Protein AF-A0A1F3KP51-F1 (afdb_monomer_lite)

Structure (mmCIF, N/CA/C/O backbone):
data_AF-A0A1F3KP51-F1
#
_entry.id   AF-A0A1F3KP51-F1
#
loop_
_atom_site.group_PDB
_atom_site.id
_atom_site.type_symbol
_atom_site.label_atom_id
_atom_site.label_alt_id
_atom_site.label_comp_id
_atom_site.label_asym_id
_atom_site.label_entity_id
_atom_site.label_seq_id
_atom_site.pdbx_PDB_ins_code
_atom_site.Cartn_x
_atom_site.Cartn_y
_atom_site.Cartn_z
_atom_site.occupancy
_atom_site.B_iso_or_equiv
_atom_site.auth_seq_id
_atom_site.auth_comp_id
_atom_site.auth_asym_id
_atom_site.auth_atom_id
_atom_site.pdbx_PDB_model_num
ATOM 1 N N . MET A 1 1 ? -14.734 -2.113 28.338 1.00 55.22 1 MET A N 1
ATOM 2 C CA . MET A 1 1 ? -14.727 -2.855 27.058 1.00 55.22 1 MET A CA 1
ATOM 3 C C . MET A 1 1 ? -13.347 -3.449 26.864 1.00 55.22 1 MET A C 1
ATOM 5 O O . MET A 1 1 ? -12.369 -2.735 27.048 1.00 55.22 1 MET A O 1
ATOM 9 N N . THR A 1 2 ? -13.255 -4.741 26.568 1.00 74.38 2 THR A N 1
ATOM 10 C CA . THR A 1 2 ? -11.985 -5.383 26.220 1.00 74.38 2 THR A CA 1
ATOM 11 C C . THR A 1 2 ? -11.677 -5.110 24.747 1.00 74.38 2 THR A C 1
ATOM 13 O O . THR A 1 2 ? -12.528 -5.291 23.878 1.00 74.38 2 THR A O 1
ATOM 16 N N . ASN A 1 3 ? -10.462 -4.638 24.467 1.00 80.75 3 ASN A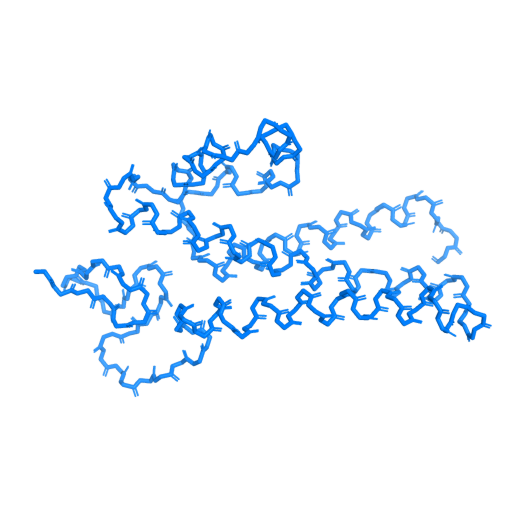 N 1
ATOM 17 C CA . ASN A 1 3 ? -9.984 -4.373 23.110 1.00 80.75 3 ASN A CA 1
ATOM 18 C C . ASN A 1 3 ? -9.041 -5.492 22.663 1.00 80.75 3 ASN A C 1
ATOM 20 O O . ASN A 1 3 ? -8.336 -6.100 23.468 1.00 80.75 3 ASN A O 1
ATOM 24 N N . CYS A 1 4 ? -9.007 -5.766 21.363 1.00 78.75 4 CYS A N 1
ATOM 25 C CA . CYS A 1 4 ? -8.119 -6.756 20.779 1.00 78.75 4 CYS A CA 1
ATOM 26 C C . CYS A 1 4 ? -6.658 -6.330 20.963 1.00 78.75 4 CYS A C 1
ATOM 28 O O . CYS A 1 4 ? -6.247 -5.290 20.453 1.00 78.75 4 CYS A O 1
ATOM 30 N N . VAL A 1 5 ? -5.853 -7.177 21.605 1.00 75.44 5 VAL A N 1
ATOM 31 C CA . VAL A 1 5 ? -4.436 -6.900 21.911 1.00 75.44 5 VAL A CA 1
ATOM 32 C C . VAL A 1 5 ? -3.603 -6.614 20.651 1.00 75.44 5 VAL A C 1
ATOM 34 O O . VAL A 1 5 ? -2.664 -5.826 20.689 1.00 75.44 5 VAL A O 1
ATOM 37 N N . ASN A 1 6 ? -3.976 -7.200 19.507 1.00 77.69 6 ASN A N 1
ATOM 38 C CA . ASN A 1 6 ? -3.219 -7.073 18.259 1.00 77.69 6 ASN A CA 1
ATOM 39 C C . ASN A 1 6 ? -3.591 -5.859 17.396 1.00 77.69 6 ASN A C 1
ATOM 41 O O . ASN A 1 6 ? -2.754 -5.398 16.622 1.00 77.69 6 ASN A O 1
ATOM 45 N N . CYS A 1 7 ? -4.827 -5.359 17.467 1.00 75.31 7 CYS A N 1
ATOM 46 C CA . CYS A 1 7 ? -5.289 -4.282 16.575 1.00 75.31 7 CYS A CA 1
ATOM 47 C C . CYS A 1 7 ? -6.079 -3.163 17.258 1.00 75.31 7 CYS A C 1
ATOM 49 O O . CYS A 1 7 ? -6.523 -2.247 16.578 1.00 75.31 7 CYS A O 1
ATOM 51 N N . GLY A 1 8 ? -6.294 -3.242 18.572 1.00 75.25 8 GLY A N 1
ATOM 52 C CA . GLY A 1 8 ? -7.021 -2.237 19.347 1.00 75.25 8 GLY A CA 1
ATOM 53 C C . GLY A 1 8 ? -8.536 -2.208 19.127 1.00 75.25 8 GLY A C 1
ATOM 54 O O . GLY A 1 8 ? -9.215 -1.451 19.809 1.00 75.25 8 GLY A O 1
ATOM 55 N N . ALA A 1 9 ? -9.082 -3.028 18.222 1.00 79.19 9 ALA A N 1
ATOM 56 C CA . ALA A 1 9 ? -10.514 -3.053 17.937 1.00 79.19 9 ALA A CA 1
ATOM 57 C C . ALA A 1 9 ? -11.346 -3.555 19.133 1.00 79.19 9 ALA A C 1
ATOM 59 O O . ALA A 1 9 ? -10.897 -4.488 19.808 1.00 79.19 9 ALA A O 1
ATOM 60 N N . PRO A 1 10 ? -12.560 -3.021 19.362 1.00 78.38 10 PRO A N 1
ATOM 61 C CA . PRO A 1 10 ? -13.453 -3.533 20.399 1.00 78.38 10 PRO A CA 1
ATOM 62 C C . PRO A 1 10 ? -13.784 -5.011 20.145 1.00 78.38 10 PRO A C 1
ATOM 64 O O . PRO A 1 10 ? -13.994 -5.425 19.001 1.00 78.38 10 PRO A O 1
ATOM 67 N N . ILE A 1 11 ? -13.771 -5.818 21.208 1.00 78.62 11 ILE A N 1
ATOM 68 C CA . ILE A 1 11 ? -14.077 -7.250 21.140 1.00 78.62 11 ILE A CA 1
ATOM 69 C C . ILE A 1 11 ? -15.586 -7.449 21.238 1.00 78.62 11 ILE A C 1
ATOM 71 O O . ILE A 1 11 ? -16.218 -6.991 22.187 1.00 78.62 11 ILE A O 1
ATOM 75 N N . ASP A 1 12 ? -16.136 -8.183 20.275 1.00 79.31 12 ASP A N 1
ATOM 76 C CA . ASP A 1 12 ? -17.460 -8.778 20.398 1.00 79.31 12 ASP A CA 1
ATOM 77 C C . ASP A 1 12 ? -17.302 -10.151 21.088 1.00 79.31 12 ASP A C 1
ATOM 79 O O . ASP A 1 12 ? -16.594 -11.016 20.560 1.00 79.31 12 ASP A O 1
ATOM 83 N N . PRO A 1 13 ? -17.896 -10.359 22.279 1.00 72.06 13 PRO A N 1
ATOM 84 C CA . PRO A 1 13 ? -17.737 -11.593 23.046 1.00 72.06 13 PRO A CA 1
ATOM 85 C C . PRO A 1 13 ? -18.386 -12.813 22.374 1.00 72.06 13 PRO A C 1
ATOM 87 O O . PRO A 1 13 ? -18.103 -13.942 22.767 1.00 72.06 13 PRO A O 1
ATOM 90 N N . THR A 1 14 ? -19.240 -12.614 21.366 1.00 80.56 14 THR A N 1
ATOM 91 C CA . THR A 1 14 ? -19.936 -13.701 20.661 1.00 80.56 14 THR A CA 1
ATOM 92 C C . THR A 1 14 ? -19.079 -14.372 19.585 1.00 80.56 14 THR A C 1
ATOM 94 O O . THR A 1 14 ? -19.377 -15.488 19.155 1.00 80.56 14 THR A O 1
ATOM 97 N N . VAL A 1 15 ? -17.986 -13.730 19.154 1.00 80.38 15 VAL A N 1
ATOM 98 C CA . VAL A 1 15 ? -17.118 -14.229 18.080 1.00 80.38 15 VAL A CA 1
ATOM 99 C C . VAL A 1 15 ? -15.803 -14.784 18.626 1.00 80.38 15 VAL A C 1
ATOM 101 O O . VAL A 1 15 ? -15.150 -14.193 19.476 1.00 80.38 15 VAL A O 1
ATOM 104 N N . LYS A 1 16 ? -15.351 -15.922 18.082 1.00 82.50 16 LYS A N 1
ATOM 105 C CA . LYS A 1 16 ? -14.105 -16.601 18.506 1.00 82.50 16 LYS A CA 1
ATOM 106 C C . LYS A 1 16 ? -12.817 -15.900 18.040 1.00 82.50 16 LYS A C 1
ATOM 108 O O . LYS A 1 16 ? -11.715 -16.273 18.453 1.00 82.50 16 LYS A O 1
ATOM 113 N N . SER A 1 17 ? -12.930 -14.907 17.159 1.00 81.62 17 SER A N 1
ATOM 114 C CA . SER A 1 17 ? -11.797 -14.175 16.589 1.00 81.62 17 SER A CA 1
ATOM 115 C C . SER A 1 17 ? -12.150 -12.734 16.251 1.00 81.62 17 SER A C 1
ATOM 117 O O . SER A 1 17 ? -13.270 -12.447 15.832 1.00 81.62 17 SER A O 1
ATOM 119 N N . CYS A 1 18 ? -11.161 -11.846 16.329 1.00 80.00 18 CYS A N 1
ATOM 120 C CA . CYS A 1 18 ? -11.317 -10.446 15.969 1.00 80.00 18 CYS A CA 1
ATOM 121 C C . CYS A 1 18 ? -11.667 -10.283 14.487 1.00 80.00 18 CYS A C 1
ATOM 123 O O . CYS A 1 18 ? -10.907 -10.680 13.606 1.00 80.00 18 CYS A O 1
ATOM 125 N N . THR A 1 19 ? -12.775 -9.602 14.213 1.00 78.00 19 THR A N 1
ATOM 126 C CA . THR A 1 19 ? -13.291 -9.350 12.860 1.00 78.00 19 THR A CA 1
ATOM 127 C C . THR A 1 19 ? -12.397 -8.460 11.997 1.00 78.00 19 THR A C 1
ATOM 129 O O . THR A 1 19 ? -12.581 -8.414 10.784 1.00 78.00 19 THR A O 1
ATOM 132 N N . TRP A 1 20 ? -11.453 -7.739 12.611 1.00 76.44 20 TRP A N 1
ATOM 133 C CA . TRP A 1 20 ? -10.599 -6.750 11.945 1.00 76.44 20 TRP A CA 1
ATOM 134 C C . TRP A 1 20 ? -9.184 -7.253 11.671 1.00 76.44 20 TRP A C 1
ATOM 136 O O . TRP A 1 20 ? -8.616 -6.933 10.632 1.00 76.44 20 TRP A O 1
ATOM 146 N N . CYS A 1 21 ? -8.609 -8.055 12.572 1.00 76.38 21 CYS A N 1
ATOM 147 C CA . CYS A 1 21 ? -7.258 -8.609 12.401 1.00 76.38 21 CYS A CA 1
ATOM 148 C C . CYS A 1 21 ? -7.206 -10.141 12.311 1.00 76.38 21 CYS A C 1
ATOM 150 O O . CYS A 1 21 ? -6.130 -10.698 12.108 1.00 76.38 21 CYS A O 1
ATOM 152 N N . GLY A 1 22 ? -8.332 -10.837 12.496 1.00 77.31 22 GLY A N 1
ATOM 153 C CA . GLY A 1 22 ? -8.404 -12.301 12.455 1.00 77.31 22 GLY A CA 1
ATOM 154 C C . GLY A 1 22 ? -7.651 -13.001 13.591 1.00 77.31 22 GLY A C 1
ATOM 155 O O . GLY A 1 22 ? -7.326 -14.183 13.479 1.00 77.31 22 GLY A O 1
ATOM 156 N N . THR A 1 23 ? -7.288 -12.288 14.662 1.00 79.25 23 THR A N 1
ATOM 157 C CA . THR A 1 23 ? -6.654 -12.899 15.841 1.00 79.25 23 THR A CA 1
ATOM 158 C C . THR A 1 23 ? -7.708 -13.682 16.614 1.00 79.25 23 THR A C 1
ATOM 160 O O . THR A 1 23 ? -8.734 -13.111 16.976 1.00 79.25 23 THR A O 1
ATOM 163 N N . SER A 1 24 ? -7.470 -14.974 16.845 1.00 77.88 24 SER A N 1
ATOM 164 C CA . SER A 1 24 ? -8.329 -15.798 17.700 1.00 77.88 24 SER A CA 1
ATOM 165 C C . SER A 1 24 ? -8.133 -15.411 19.165 1.00 77.88 24 SER A C 1
ATOM 167 O O . SER A 1 24 ? -7.006 -15.156 19.581 1.00 77.88 24 SER A O 1
ATOM 169 N N . TYR A 1 25 ? -9.217 -15.369 19.940 1.00 71.81 25 TYR A N 1
ATOM 170 C CA . TYR A 1 25 ? -9.154 -15.049 21.370 1.00 71.81 25 TYR A CA 1
ATOM 171 C C . TYR A 1 25 ? -8.697 -16.233 22.234 1.00 71.81 25 TYR A C 1
ATOM 173 O O . TYR A 1 25 ? -8.331 -16.035 23.386 1.00 71.81 25 TYR A O 1
ATOM 181 N N . THR A 1 26 ? -8.694 -17.452 21.683 1.00 66.69 26 THR A N 1
ATOM 182 C CA . THR A 1 26 ? -8.360 -18.691 22.404 1.00 66.69 26 THR A CA 1
ATOM 183 C C . THR A 1 26 ? -6.931 -19.176 22.159 1.00 66.69 26 THR A C 1
ATOM 185 O O . THR A 1 26 ? -6.445 -20.023 22.898 1.00 66.69 26 THR A O 1
ATOM 188 N N . ALA A 1 27 ? -6.239 -18.653 21.142 1.00 58.28 27 ALA A N 1
ATOM 189 C CA . ALA A 1 27 ? -4.854 -19.006 20.844 1.00 58.28 27 ALA A CA 1
ATOM 190 C C . ALA A 1 27 ? -3.929 -17.825 21.164 1.00 58.28 27 ALA A C 1
ATOM 192 O O . ALA A 1 27 ? -3.969 -16.800 20.479 1.00 58.28 27 ALA A O 1
ATOM 193 N N . SER A 1 28 ? -3.056 -17.994 22.164 1.00 53.53 28 SER A N 1
ATOM 194 C CA . SER A 1 28 ? -1.915 -17.104 22.430 1.00 53.53 28 SER A CA 1
ATOM 195 C C . SER A 1 28 ? -0.858 -17.282 21.335 1.00 53.53 28 SER A C 1
ATOM 197 O O . SER A 1 28 ? 0.216 -17.838 21.528 1.00 53.53 28 SER A O 1
ATOM 199 N N . SER A 1 29 ? -1.210 -16.890 20.117 1.00 54.38 29 SER A N 1
ATOM 200 C CA . SER A 1 29 ? -0.315 -16.880 18.973 1.00 54.38 29 SER A CA 1
ATOM 201 C C . SER A 1 29 ? -0.054 -15.421 18.635 1.00 54.38 29 SER A C 1
ATOM 203 O O . SER A 1 29 ? -0.890 -14.742 18.025 1.00 54.38 29 SER A O 1
ATOM 205 N N . MET A 1 30 ? 1.114 -14.926 19.056 1.00 54.41 30 MET A N 1
ATOM 206 C CA . MET A 1 30 ? 1.678 -13.673 18.557 1.00 54.41 30 MET A CA 1
ATOM 207 C C . MET A 1 30 ? 1.996 -13.840 17.069 1.00 54.41 30 MET A C 1
ATOM 209 O O . MET A 1 30 ? 3.123 -14.096 16.664 1.00 54.41 30 MET A O 1
ATOM 213 N N . ASN A 1 31 ? 0.975 -13.713 16.228 1.00 69.19 31 ASN A N 1
ATOM 214 C CA . ASN A 1 31 ? 1.166 -13.642 14.792 1.00 69.19 31 ASN A CA 1
ATOM 215 C C . ASN A 1 31 ? 1.762 -12.275 14.461 1.00 69.19 31 ASN A C 1
ATOM 217 O O . ASN A 1 31 ? 1.060 -11.262 14.506 1.00 69.19 31 ASN A O 1
ATOM 221 N N . PHE A 1 32 ? 3.042 -12.266 14.097 1.00 68.25 32 PHE A N 1
ATOM 222 C CA . PHE A 1 32 ? 3.799 -11.079 13.690 1.00 68.25 32 PHE A CA 1
ATOM 223 C C . PHE A 1 32 ? 3.031 -10.220 12.666 1.00 68.25 32 PHE A C 1
ATOM 225 O O . PHE A 1 32 ? 2.891 -9.011 12.832 1.00 68.25 32 PHE A O 1
ATOM 232 N N . PHE A 1 33 ? 2.404 -10.864 11.676 1.00 73.38 33 PHE A N 1
ATOM 233 C CA . PHE A 1 33 ? 1.580 -10.213 10.650 1.00 73.38 33 PHE A CA 1
ATOM 234 C C . PHE A 1 33 ? 0.236 -9.663 11.161 1.00 73.38 33 PHE A C 1
ATOM 236 O O . PHE A 1 33 ? -0.355 -8.776 10.545 1.00 73.38 33 PHE A O 1
ATOM 243 N N . LYS A 1 34 ? -0.288 -10.158 12.289 1.00 75.69 34 LYS A N 1
ATOM 244 C CA . LYS A 1 34 ? -1.573 -9.703 12.852 1.00 75.69 34 LYS A CA 1
ATOM 245 C C . LYS A 1 34 ? -1.420 -8.521 13.810 1.00 75.69 34 LYS A C 1
ATOM 247 O O . LYS A 1 34 ? -2.410 -7.819 14.028 1.00 75.69 34 LYS A O 1
ATOM 252 N N . ASN A 1 35 ? -0.214 -8.248 14.305 1.00 82.06 35 ASN A N 1
ATOM 253 C CA . ASN A 1 35 ? 0.068 -7.108 15.173 1.00 82.06 35 ASN A CA 1
ATOM 254 C C . ASN A 1 35 ? 0.147 -5.796 14.371 1.00 82.06 35 ASN A C 1
ATOM 256 O O . ASN A 1 35 ? 0.987 -5.630 13.487 1.00 82.06 35 ASN A O 1
ATOM 260 N N . GLN A 1 36 ? -0.719 -4.839 14.702 1.00 84.75 36 GLN A N 1
ATOM 261 C CA . GLN A 1 36 ? -0.772 -3.526 14.063 1.00 84.75 36 GLN A CA 1
ATOM 262 C C . GLN A 1 36 ? 0.533 -2.733 14.210 1.00 84.75 36 GLN A C 1
ATOM 264 O O . GLN A 1 36 ? 0.964 -2.094 13.247 1.00 84.75 36 GLN A O 1
ATOM 269 N N . LYS A 1 37 ? 1.170 -2.756 15.391 1.00 86.31 37 LYS A N 1
ATOM 270 C CA . LYS A 1 37 ? 2.431 -2.031 15.621 1.00 86.31 37 LYS A CA 1
ATOM 271 C C . LYS A 1 37 ? 3.518 -2.559 14.693 1.00 86.31 37 LYS A C 1
ATOM 273 O O . LYS A 1 37 ? 4.186 -1.775 14.030 1.00 86.31 37 LYS A O 1
ATOM 278 N N . THR A 1 38 ? 3.618 -3.879 14.580 1.00 86.62 38 THR A N 1
ATOM 279 C CA . THR A 1 38 ? 4.553 -4.548 13.675 1.00 86.62 38 THR A CA 1
ATOM 280 C C . THR A 1 38 ? 4.251 -4.245 12.212 1.00 86.62 38 THR A C 1
ATOM 282 O O . THR A 1 38 ? 5.160 -3.908 11.457 1.00 86.62 38 THR A O 1
ATOM 285 N N . ARG A 1 39 ? 2.978 -4.303 11.796 1.00 90.56 39 ARG A N 1
ATOM 286 C CA . ARG A 1 39 ? 2.606 -3.994 10.409 1.00 90.56 39 ARG A CA 1
ATOM 287 C C . ARG A 1 39 ? 3.016 -2.582 10.003 1.00 90.56 39 ARG A C 1
ATOM 289 O O . ARG A 1 39 ? 3.647 -2.402 8.969 1.00 90.56 39 ARG A O 1
ATOM 296 N N . LYS A 1 40 ? 2.706 -1.594 10.845 1.00 90.81 40 LYS A N 1
ATOM 297 C CA . LYS A 1 40 ? 3.011 -0.182 10.578 1.00 90.81 40 LYS A CA 1
ATOM 298 C C . LYS A 1 40 ? 4.482 0.178 10.770 1.00 90.81 40 LYS A C 1
ATOM 300 O O . LYS A 1 40 ? 4.955 1.074 10.086 1.00 90.81 40 LYS A O 1
ATOM 305 N N . GLY A 1 41 ? 5.156 -0.450 11.730 1.00 90.50 41 GLY A N 1
ATOM 306 C CA . GLY A 1 41 ? 6.529 -0.116 12.110 1.00 90.50 41 GLY A CA 1
ATOM 307 C C . GLY A 1 41 ? 7.596 -0.890 11.344 1.00 90.50 41 GLY A C 1
ATOM 308 O O . GLY A 1 41 ? 8.704 -0.391 11.208 1.00 90.50 41 GLY A O 1
ATOM 309 N N . ALA A 1 42 ? 7.271 -2.078 10.833 1.00 92.56 42 ALA A N 1
ATOM 310 C CA . ALA A 1 42 ? 8.226 -2.937 10.140 1.00 92.56 42 ALA A CA 1
ATOM 311 C C . ALA A 1 42 ? 7.725 -3.351 8.756 1.00 92.56 42 ALA A C 1
ATOM 313 O O . ALA A 1 42 ? 8.367 -3.030 7.766 1.00 92.56 42 ALA A O 1
ATOM 314 N N . ILE A 1 43 ? 6.565 -4.010 8.660 1.00 93.69 43 ILE A N 1
ATOM 315 C CA . ILE A 1 43 ? 6.154 -4.682 7.414 1.00 93.69 43 ILE A CA 1
ATOM 316 C C . ILE A 1 43 ? 5.915 -3.681 6.275 1.00 93.69 43 ILE A C 1
ATOM 318 O O . ILE A 1 43 ? 6.565 -3.771 5.240 1.00 93.69 43 ILE A O 1
ATOM 322 N N . TYR A 1 44 ? 5.006 -2.717 6.437 1.00 94.81 44 TYR A N 1
ATOM 323 C CA . TYR A 1 44 ? 4.700 -1.772 5.356 1.00 94.81 44 TYR A CA 1
ATOM 324 C C . TYR A 1 44 ? 5.884 -0.856 5.000 1.00 94.81 44 TYR A C 1
ATOM 326 O O . TYR A 1 44 ? 6.138 -0.700 3.805 1.00 94.81 44 TYR A O 1
ATOM 334 N N . PRO A 1 45 ? 6.648 -0.298 5.968 1.00 96.69 45 PRO A N 1
ATOM 335 C CA . PRO A 1 45 ? 7.893 0.405 5.661 1.00 96.69 45 PRO A CA 1
ATOM 336 C C . PRO A 1 45 ? 8.908 -0.459 4.919 1.00 96.69 45 PRO A C 1
ATOM 338 O O . PRO A 1 45 ? 9.521 0.029 3.978 1.00 96.69 45 PRO A O 1
ATOM 341 N N . PHE A 1 46 ? 9.070 -1.729 5.306 1.00 96.56 46 PHE A N 1
ATOM 342 C CA . PHE A 1 46 ? 9.995 -2.648 4.647 1.00 96.56 46 PHE A CA 1
ATOM 343 C C . PHE A 1 46 ? 9.621 -2.852 3.180 1.00 96.56 46 PHE A C 1
ATOM 345 O O . PHE A 1 46 ? 10.482 -2.710 2.324 1.00 96.56 46 PHE A O 1
ATOM 352 N N . PHE A 1 47 ? 8.349 -3.110 2.865 1.00 97.31 47 PHE A N 1
ATOM 353 C CA . PHE A 1 47 ? 7.914 -3.284 1.474 1.00 97.31 47 PHE A CA 1
ATOM 354 C C . PHE A 1 47 ? 8.049 -2.005 0.637 1.00 97.31 47 PHE A C 1
ATOM 356 O O . PHE A 1 47 ? 8.462 -2.078 -0.519 1.00 97.31 47 PHE A O 1
ATOM 363 N N . ILE A 1 48 ? 7.771 -0.831 1.217 1.00 97.38 48 ILE A N 1
ATOM 364 C CA . ILE A 1 48 ? 8.020 0.450 0.538 1.00 97.38 48 ILE A CA 1
ATOM 365 C C . ILE A 1 48 ? 9.518 0.640 0.304 1.00 97.38 48 ILE A C 1
ATOM 367 O O . ILE A 1 48 ? 9.922 0.922 -0.818 1.00 97.38 48 ILE A O 1
ATOM 371 N N . GLY A 1 49 ? 10.339 0.458 1.338 1.00 97.69 49 GLY A N 1
ATOM 372 C CA . GLY A 1 49 ? 11.788 0.612 1.258 1.00 97.69 49 GLY A CA 1
ATOM 373 C C . GLY A 1 49 ? 12.417 -0.358 0.262 1.00 97.69 49 GLY A C 1
ATOM 374 O O . GLY A 1 49 ? 13.202 0.066 -0.575 1.00 97.69 49 GLY A O 1
ATOM 375 N N . ALA A 1 50 ? 12.020 -1.630 0.294 1.00 96.88 50 ALA A N 1
ATOM 376 C CA . ALA A 1 50 ? 12.476 -2.653 -0.639 1.00 96.88 50 ALA A CA 1
ATOM 377 C C . ALA A 1 50 ? 12.048 -2.344 -2.078 1.00 96.88 50 ALA A C 1
ATOM 379 O O . ALA A 1 50 ? 12.862 -2.462 -2.987 1.00 96.88 50 ALA A O 1
ATOM 380 N N . GLY A 1 51 ? 10.804 -1.901 -2.294 1.00 97.12 51 GLY A N 1
ATOM 381 C CA . GLY A 1 51 ? 10.333 -1.504 -3.619 1.00 97.12 51 GLY A CA 1
ATOM 382 C C . GLY A 1 51 ? 11.079 -0.283 -4.160 1.00 97.12 51 GLY A C 1
ATOM 383 O O . GLY A 1 51 ? 11.576 -0.314 -5.280 1.00 97.12 51 GLY A O 1
ATOM 384 N N . VAL A 1 52 ? 11.243 0.765 -3.350 1.00 97.75 52 VAL A N 1
ATOM 385 C CA . VAL A 1 52 ? 12.015 1.960 -3.728 1.00 97.75 52 VAL A CA 1
ATOM 386 C C . VAL A 1 52 ? 13.476 1.601 -4.006 1.00 97.75 52 VAL A C 1
ATOM 388 O O . VAL A 1 52 ? 14.017 2.006 -5.031 1.00 97.75 52 VAL A O 1
ATOM 391 N N . PHE A 1 53 ? 14.103 0.802 -3.142 1.00 97.44 53 PHE A N 1
ATOM 392 C CA . PHE A 1 53 ? 15.466 0.314 -3.345 1.00 97.44 53 PHE A CA 1
ATOM 393 C C . PHE A 1 53 ? 15.593 -0.476 -4.649 1.00 97.44 53 PHE A C 1
ATOM 395 O O . PHE A 1 53 ? 16.502 -0.214 -5.428 1.00 97.44 53 PHE A O 1
ATOM 402 N N . PHE A 1 54 ? 14.670 -1.403 -4.917 1.00 95.94 54 PHE A N 1
ATOM 403 C CA . PHE 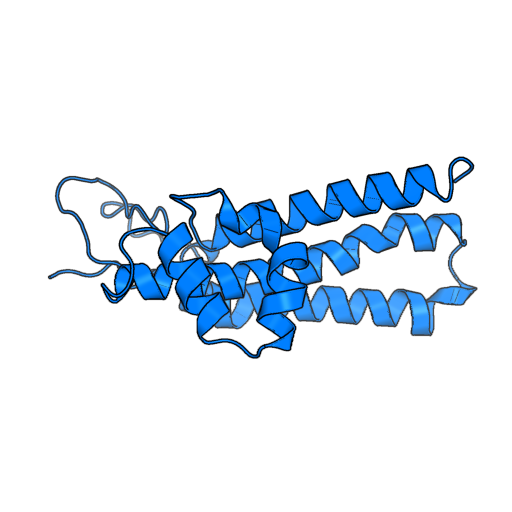A 1 54 ? 14.700 -2.220 -6.126 1.00 95.94 54 PHE A CA 1
ATOM 404 C C . PHE A 1 54 ? 14.517 -1.370 -7.390 1.00 95.94 54 PHE A C 1
ATOM 406 O O . PHE A 1 54 ? 15.246 -1.561 -8.358 1.00 95.94 54 PHE A O 1
ATOM 413 N N . MET A 1 55 ? 13.631 -0.371 -7.356 1.00 96.56 55 MET A N 1
ATOM 414 C CA . MET A 1 55 ? 13.483 0.619 -8.427 1.00 96.56 55 MET A CA 1
ATOM 415 C C . MET A 1 55 ? 14.803 1.368 -8.684 1.00 96.56 55 MET A C 1
ATOM 417 O O . MET A 1 55 ? 15.280 1.401 -9.815 1.00 96.56 55 MET A O 1
ATOM 421 N N . PHE A 1 56 ? 15.426 1.935 -7.645 1.00 96.81 56 PHE A N 1
ATOM 422 C CA . PHE A 1 56 ? 16.701 2.649 -7.789 1.00 96.81 56 PHE A CA 1
ATOM 423 C C . PHE A 1 56 ? 17.838 1.744 -8.256 1.00 96.81 56 PHE A C 1
ATOM 425 O O . PHE A 1 56 ? 18.658 2.162 -9.066 1.00 96.81 56 PHE A O 1
ATOM 432 N N . TYR A 1 57 ? 17.890 0.508 -7.769 1.00 95.75 57 TYR A N 1
ATOM 433 C CA . TYR A 1 57 ? 18.883 -0.461 -8.201 1.00 95.75 57 TYR A CA 1
ATOM 434 C C . TYR A 1 57 ? 18.743 -0.765 -9.697 1.00 95.75 57 TYR A C 1
ATOM 436 O O . TYR A 1 57 ? 19.720 -0.638 -10.432 1.00 95.75 57 TYR A O 1
ATOM 444 N N . LEU A 1 58 ? 17.530 -1.090 -10.158 1.00 94.50 58 LEU A N 1
ATOM 445 C CA . LEU A 1 58 ? 17.280 -1.435 -11.558 1.00 94.50 58 LEU A CA 1
ATOM 446 C C . LEU A 1 58 ? 17.568 -0.275 -12.512 1.00 94.50 58 LEU A C 1
ATOM 448 O O . LEU A 1 58 ? 18.289 -0.469 -13.481 1.00 94.50 58 LEU A O 1
ATOM 452 N N . TYR A 1 59 ? 17.035 0.919 -12.244 1.00 93.50 59 TYR A N 1
ATOM 453 C CA . TYR A 1 59 ? 17.151 2.041 -13.184 1.00 93.50 59 TYR A CA 1
ATOM 454 C C . TYR A 1 59 ? 18.380 2.926 -12.961 1.00 93.50 59 TYR A C 1
ATOM 456 O O . TYR A 1 59 ? 18.731 3.700 -13.842 1.00 93.50 59 TYR A O 1
ATOM 464 N N . GLY A 1 60 ? 19.016 2.851 -11.791 1.00 94.88 60 GLY A N 1
ATOM 465 C CA . GLY A 1 60 ? 20.182 3.671 -11.456 1.00 94.88 60 GLY A CA 1
ATOM 466 C C . GLY A 1 60 ? 21.515 2.944 -11.602 1.00 94.88 60 GLY A C 1
ATOM 467 O O . GLY A 1 60 ? 22.498 3.569 -11.983 1.00 94.88 60 GLY A O 1
ATOM 468 N N . PHE A 1 61 ? 21.561 1.643 -11.299 1.00 93.31 61 PHE A N 1
ATOM 469 C CA . PHE A 1 61 ? 22.819 0.887 -11.256 1.00 93.31 61 PHE A CA 1
ATOM 470 C C . PHE A 1 61 ? 22.867 -0.268 -12.251 1.00 93.31 61 PHE A C 1
ATOM 472 O O . PHE A 1 61 ? 23.913 -0.521 -12.837 1.00 93.31 61 PHE A O 1
ATOM 479 N N . ALA A 1 62 ? 21.755 -0.976 -12.439 1.00 92.50 62 ALA A N 1
ATOM 480 C CA . ALA A 1 62 ? 21.709 -2.179 -13.262 1.00 92.50 62 ALA A CA 1
ATOM 481 C C . ALA A 1 62 ? 21.087 -1.951 -14.650 1.00 92.50 62 ALA A C 1
ATOM 483 O O . ALA A 1 62 ? 20.881 -2.919 -15.378 1.00 92.50 62 ALA A O 1
ATOM 484 N N . PHE A 1 63 ? 20.803 -0.699 -15.023 1.00 92.19 63 PHE A N 1
ATOM 485 C CA . PHE A 1 63 ? 20.094 -0.360 -16.260 1.00 92.19 63 PHE A CA 1
ATOM 486 C C . PHE A 1 63 ? 20.809 -0.921 -17.496 1.00 92.19 63 PHE A C 1
ATOM 488 O O . PHE A 1 63 ? 20.198 -1.643 -18.273 1.00 92.19 63 PHE A O 1
ATOM 495 N N . ASP A 1 64 ? 22.123 -0.709 -17.597 1.00 93.50 64 ASP A N 1
ATOM 496 C CA . ASP A 1 64 ? 22.934 -1.209 -18.718 1.00 93.50 64 ASP A CA 1
ATOM 497 C C . ASP A 1 64 ? 23.221 -2.719 -18.643 1.00 93.50 64 ASP A C 1
ATOM 499 O O . ASP A 1 64 ? 23.697 -3.323 -19.601 1.00 93.50 64 ASP A O 1
ATOM 503 N N . SER A 1 65 ? 22.970 -3.345 -17.488 1.00 93.56 65 SER A N 1
ATOM 504 C CA . SER A 1 65 ? 23.213 -4.780 -17.273 1.00 93.56 65 SER A CA 1
ATOM 505 C C . SER A 1 65 ? 22.032 -5.652 -17.696 1.00 93.56 65 SER A C 1
ATOM 507 O O . SER A 1 65 ? 22.194 -6.859 -17.877 1.00 93.56 65 SER A O 1
ATOM 509 N N . PHE A 1 66 ? 20.841 -5.066 -17.818 1.00 92.12 66 PHE A N 1
ATOM 510 C CA . PHE A 1 66 ? 19.609 -5.778 -18.126 1.00 92.12 66 PHE A CA 1
ATOM 511 C C . PHE A 1 66 ? 19.093 -5.412 -19.516 1.00 92.12 66 PHE A C 1
ATOM 513 O O . PHE A 1 66 ? 19.186 -4.271 -19.953 1.00 92.12 66 PHE A O 1
ATOM 520 N N . SER A 1 67 ? 18.496 -6.385 -20.209 1.00 92.19 67 SER A N 1
ATOM 521 C CA . SER A 1 67 ? 17.761 -6.084 -21.438 1.00 92.19 67 SER A CA 1
ATOM 522 C C . SER A 1 67 ? 16.502 -5.271 -21.128 1.00 92.19 67 SER A C 1
ATOM 524 O O . SER A 1 67 ? 15.923 -5.387 -20.043 1.00 92.19 67 SER A O 1
ATOM 526 N N . GLU A 1 68 ? 16.030 -4.498 -22.106 1.00 89.19 68 GLU A N 1
ATOM 527 C CA . GLU A 1 68 ? 14.788 -3.722 -21.994 1.00 89.19 68 GLU A CA 1
ATOM 528 C C . GLU A 1 68 ? 13.604 -4.606 -21.574 1.00 89.19 68 GLU A C 1
ATOM 530 O O . GLU A 1 68 ? 12.876 -4.280 -20.637 1.00 89.19 68 GLU A O 1
ATOM 535 N N . THR A 1 69 ? 13.475 -5.786 -22.189 1.00 90.25 69 THR A N 1
ATOM 536 C CA . THR A 1 69 ? 12.471 -6.799 -21.834 1.00 90.25 69 THR A CA 1
ATOM 537 C C . THR A 1 69 ? 12.548 -7.194 -20.365 1.00 90.25 69 THR A C 1
ATOM 539 O O . THR A 1 69 ? 11.527 -7.303 -19.686 1.00 90.25 69 THR A O 1
ATOM 542 N N . MET A 1 70 ? 13.759 -7.402 -19.845 1.00 91.00 70 MET A N 1
ATOM 543 C CA . MET A 1 70 ? 13.951 -7.819 -18.461 1.00 91.00 70 MET A CA 1
ATOM 544 C C . MET A 1 70 ? 13.626 -6.687 -17.482 1.00 91.00 70 MET A C 1
ATOM 546 O O . MET A 1 70 ? 12.945 -6.931 -16.487 1.00 91.00 70 MET A O 1
ATOM 550 N N . LEU A 1 71 ? 14.028 -5.449 -17.783 1.00 91.75 71 LEU A N 1
ATOM 551 C CA . LEU A 1 71 ? 13.675 -4.268 -16.986 1.00 91.75 71 LEU A CA 1
ATOM 552 C C . LEU A 1 71 ? 12.155 -4.085 -16.901 1.00 91.75 71 LEU A C 1
ATOM 554 O O . LEU A 1 71 ? 11.605 -3.892 -15.813 1.00 91.75 71 LEU A O 1
ATOM 558 N N . VAL A 1 72 ? 11.461 -4.201 -18.034 1.00 90.75 72 VAL A N 1
ATOM 559 C CA . VAL A 1 72 ? 10.000 -4.090 -18.098 1.00 90.75 72 VAL A CA 1
ATOM 560 C C . VAL A 1 72 ? 9.329 -5.209 -17.292 1.00 90.75 72 VAL A C 1
ATOM 562 O O . VAL A 1 72 ? 8.486 -4.923 -16.443 1.00 90.75 72 VAL A O 1
ATOM 565 N N . ASN A 1 73 ? 9.761 -6.462 -17.447 1.00 90.25 73 ASN A N 1
ATOM 566 C CA . ASN A 1 73 ? 9.185 -7.604 -16.725 1.00 90.25 73 ASN A CA 1
ATOM 567 C C . ASN A 1 73 ? 9.468 -7.596 -15.213 1.00 90.25 73 ASN A C 1
ATOM 569 O O . ASN A 1 73 ? 8.688 -8.148 -14.436 1.00 90.25 73 ASN A O 1
ATOM 573 N N . LEU A 1 74 ? 10.548 -6.946 -14.768 1.00 92.38 74 LEU A N 1
ATOM 574 C CA . LEU A 1 74 ? 10.850 -6.749 -13.345 1.00 92.38 74 LEU A CA 1
ATOM 575 C C . LEU A 1 74 ? 10.125 -5.540 -12.738 1.00 92.38 74 LEU A C 1
ATOM 577 O O . LEU A 1 74 ? 10.022 -5.436 -11.511 1.00 92.38 74 LEU A O 1
ATOM 581 N N . SER A 1 75 ? 9.583 -4.649 -13.571 1.00 92.12 75 SER A N 1
ATOM 582 C CA . SER A 1 75 ? 8.920 -3.422 -13.122 1.00 92.12 75 SER A CA 1
ATOM 583 C C . SER A 1 75 ? 7.734 -3.659 -12.173 1.00 92.12 75 SER A C 1
ATOM 585 O O . SER A 1 75 ? 7.617 -2.957 -11.162 1.00 92.12 75 SER A O 1
ATOM 587 N N . PRO A 1 76 ? 6.878 -4.679 -12.397 1.00 93.69 76 PRO A N 1
ATOM 588 C CA . PRO A 1 76 ? 5.811 -5.002 -11.462 1.00 93.69 76 PRO A CA 1
ATOM 589 C C . PRO A 1 76 ? 6.295 -5.318 -10.049 1.00 93.69 76 PRO A C 1
ATOM 591 O O . PRO A 1 76 ? 5.578 -5.020 -9.097 1.00 93.69 76 PRO A O 1
ATOM 594 N N . LEU A 1 77 ? 7.497 -5.870 -9.870 1.00 92.94 77 LEU A N 1
ATOM 595 C CA . LEU A 1 77 ? 7.957 -6.308 -8.554 1.00 92.94 77 LEU A CA 1
ATOM 596 C C . LEU A 1 77 ? 8.193 -5.131 -7.596 1.00 92.94 77 LEU A C 1
ATOM 598 O O . LEU A 1 77 ? 7.682 -5.142 -6.469 1.00 92.94 77 LEU A O 1
ATOM 602 N N . TRP A 1 78 ? 8.922 -4.095 -8.033 1.00 95.50 78 TRP A N 1
ATOM 603 C CA . TRP A 1 78 ? 9.118 -2.903 -7.199 1.00 95.50 78 TRP A CA 1
ATOM 604 C C . TRP A 1 78 ? 7.803 -2.148 -7.012 1.00 95.50 78 TRP A C 1
ATOM 606 O O . TRP A 1 78 ? 7.475 -1.749 -5.892 1.00 95.50 78 TRP A O 1
ATOM 616 N N . PHE A 1 79 ? 7.017 -2.004 -8.082 1.00 94.62 79 PHE A N 1
ATOM 617 C CA . PHE A 1 79 ? 5.778 -1.238 -8.051 1.00 94.62 79 PHE A CA 1
ATOM 618 C C . PHE A 1 79 ? 4.749 -1.852 -7.096 1.00 94.62 79 PHE A C 1
ATOM 620 O O . PHE A 1 79 ? 4.180 -1.157 -6.251 1.00 94.62 79 PHE A O 1
ATOM 627 N N . CYS A 1 80 ? 4.565 -3.173 -7.151 1.00 94.94 80 CYS A N 1
ATOM 628 C CA . CYS A 1 80 ? 3.638 -3.883 -6.271 1.00 94.94 80 CYS A CA 1
ATOM 629 C C . CYS A 1 80 ? 4.088 -3.857 -4.815 1.00 94.94 80 CYS A C 1
ATOM 631 O O . CYS A 1 80 ? 3.247 -3.731 -3.926 1.00 94.94 80 CYS A O 1
ATOM 633 N N . SER A 1 81 ? 5.397 -3.919 -4.560 1.00 96.25 81 SER A N 1
ATOM 634 C CA . SER A 1 81 ? 5.946 -3.803 -3.204 1.00 96.25 81 SER A CA 1
ATOM 635 C C . SER A 1 81 ? 5.617 -2.439 -2.586 1.00 96.25 81 SER A C 1
ATOM 637 O O . SER A 1 81 ? 5.125 -2.365 -1.457 1.00 96.25 81 SER A O 1
ATOM 639 N N . ILE A 1 82 ? 5.781 -1.356 -3.352 1.00 96.25 82 ILE A N 1
ATOM 640 C CA . ILE A 1 82 ? 5.400 -0.006 -2.913 1.00 96.25 82 ILE A CA 1
ATOM 641 C C . ILE A 1 82 ? 3.886 0.076 -2.678 1.00 96.25 82 ILE A C 1
ATOM 643 O O . ILE A 1 82 ? 3.451 0.511 -1.607 1.00 96.25 82 ILE A O 1
ATOM 647 N N . MET A 1 83 ? 3.075 -0.381 -3.640 1.00 95.25 83 MET A N 1
ATOM 648 C CA . MET A 1 83 ? 1.613 -0.329 -3.532 1.00 95.25 83 MET A CA 1
ATOM 649 C C . MET A 1 83 ? 1.089 -1.135 -2.345 1.00 95.25 83 MET A C 1
ATOM 651 O O . MET A 1 83 ? 0.211 -0.648 -1.633 1.00 95.25 83 MET A O 1
ATOM 655 N N . PHE A 1 8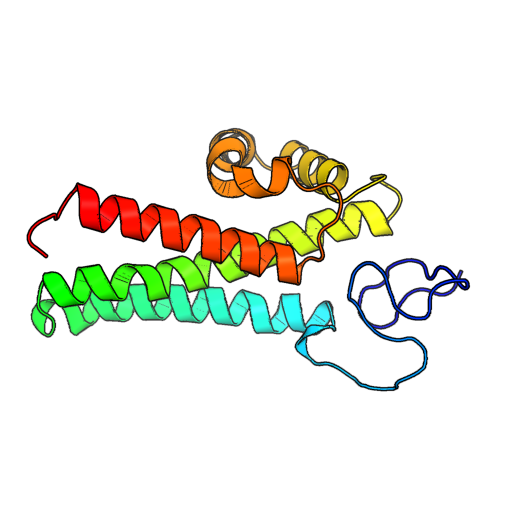4 ? 1.670 -2.304 -2.062 1.00 96.12 84 PHE A N 1
ATOM 656 C CA . PHE A 1 84 ? 1.342 -3.106 -0.885 1.00 96.12 84 PHE A CA 1
ATOM 657 C C . PHE A 1 84 ? 1.498 -2.298 0.406 1.00 96.12 84 PHE A C 1
ATOM 659 O O . PHE A 1 84 ? 0.571 -2.227 1.216 1.00 96.12 84 PHE A O 1
ATOM 666 N N . GLY A 1 85 ? 2.643 -1.639 0.601 1.00 95.75 85 GLY A N 1
ATOM 667 C CA . GLY A 1 85 ? 2.870 -0.853 1.810 1.00 95.75 85 GLY A CA 1
ATOM 668 C C . GLY A 1 85 ? 1.957 0.374 1.912 1.00 95.75 85 GLY A C 1
ATOM 669 O O . GLY A 1 85 ? 1.392 0.624 2.979 1.00 95.75 85 GLY A O 1
ATOM 670 N N . ILE A 1 86 ? 1.744 1.107 0.811 1.00 94.25 86 ILE A N 1
ATOM 671 C CA . ILE A 1 86 ? 0.857 2.285 0.789 1.00 94.25 86 ILE A CA 1
ATOM 672 C C . ILE A 1 86 ? -0.585 1.885 1.126 1.00 94.25 86 ILE A C 1
ATOM 674 O O . ILE A 1 86 ? -1.193 2.458 2.035 1.00 94.25 86 ILE A O 1
ATOM 678 N N . TYR A 1 87 ? -1.125 0.872 0.445 1.00 94.50 87 TYR A N 1
ATOM 679 C CA . TYR A 1 87 ? -2.470 0.367 0.717 1.00 94.50 87 TYR A CA 1
ATOM 680 C C . TYR A 1 87 ? -2.600 -0.189 2.136 1.00 94.50 87 TYR A C 1
ATOM 682 O O . TYR A 1 87 ? -3.631 0.012 2.779 1.00 94.50 87 TYR A O 1
ATOM 690 N N . GLY A 1 88 ? -1.552 -0.828 2.662 1.00 93.50 88 GLY A N 1
ATOM 691 C CA . GLY A 1 88 ? -1.499 -1.276 4.050 1.00 93.50 88 GLY A CA 1
ATOM 692 C C . GLY A 1 88 ? -1.637 -0.128 5.048 1.00 93.50 88 GLY A C 1
ATOM 693 O O . GLY A 1 88 ? -2.453 -0.205 5.970 1.00 93.50 88 GLY A O 1
ATOM 694 N N . PHE A 1 89 ? -0.910 0.975 4.850 1.00 93.62 89 PHE A N 1
ATOM 695 C CA . PHE A 1 89 ? -1.023 2.164 5.701 1.00 93.62 89 PHE A CA 1
ATOM 696 C C . PHE A 1 89 ? -2.407 2.808 5.654 1.00 93.62 89 PHE A C 1
ATOM 698 O O . PHE A 1 89 ? -2.938 3.212 6.693 1.00 93.62 89 PHE A O 1
ATOM 705 N N . ILE A 1 90 ? -2.992 2.900 4.463 1.00 92.44 90 ILE A N 1
ATOM 706 C CA . ILE A 1 90 ? -4.341 3.435 4.276 1.00 92.44 90 ILE A CA 1
ATOM 707 C C . ILE A 1 90 ? -5.363 2.520 4.945 1.00 92.44 90 ILE A C 1
ATOM 709 O O . ILE A 1 90 ? -6.210 2.998 5.698 1.00 92.44 90 ILE A O 1
ATOM 713 N N . GLY A 1 91 ? -5.234 1.206 4.755 1.00 91.94 91 GLY A N 1
ATOM 714 C CA . GLY A 1 91 ? -6.069 0.203 5.401 1.00 91.94 91 GLY A CA 1
ATOM 715 C C . GLY A 1 91 ? -6.027 0.307 6.924 1.00 91.94 91 GLY A C 1
ATOM 716 O O . GLY A 1 91 ? -7.069 0.252 7.568 1.00 91.94 91 GLY A O 1
ATOM 717 N N . GLU A 1 92 ? -4.852 0.539 7.516 1.00 91.88 92 GLU A N 1
ATOM 718 C CA . GLU A 1 92 ? -4.728 0.775 8.961 1.00 91.88 92 GLU A CA 1
ATOM 719 C C . GLU A 1 92 ? -5.447 2.040 9.418 1.00 91.88 92 GLU A C 1
ATOM 721 O O . GLU A 1 92 ? -6.101 2.029 10.460 1.00 91.88 92 GLU A O 1
ATOM 726 N N . LYS A 1 93 ? -5.340 3.139 8.661 1.00 91.25 93 LYS A N 1
ATOM 727 C CA . LYS A 1 93 ? -6.058 4.379 8.983 1.00 91.25 93 LYS A CA 1
ATOM 728 C C . LYS A 1 93 ? -7.571 4.179 8.877 1.00 91.25 93 LYS A C 1
ATOM 730 O O . LYS A 1 93 ? -8.287 4.572 9.793 1.00 91.25 93 LYS A O 1
ATOM 735 N N . ALA A 1 94 ? -8.042 3.523 7.818 1.00 91.06 94 ALA A N 1
ATOM 736 C CA . ALA A 1 94 ? -9.456 3.230 7.604 1.00 91.06 94 ALA A CA 1
ATOM 737 C C . ALA A 1 94 ? -10.031 2.339 8.715 1.00 91.06 94 ALA A C 1
ATOM 739 O O . ALA A 1 94 ? -11.063 2.674 9.293 1.00 91.06 94 ALA A O 1
ATOM 740 N N . VAL A 1 95 ? -9.336 1.253 9.077 1.00 89.31 95 VAL A N 1
ATOM 741 C CA . VAL A 1 95 ? -9.728 0.391 10.204 1.00 89.31 95 VAL A CA 1
ATOM 742 C C . VAL A 1 95 ? -9.733 1.183 11.509 1.00 89.31 95 VAL A C 1
ATOM 744 O O . VAL A 1 95 ? -10.676 1.048 12.284 1.00 89.31 95 VAL A O 1
ATOM 747 N N . ARG A 1 96 ? -8.747 2.062 11.732 1.00 89.19 96 ARG A N 1
ATOM 748 C CA . ARG A 1 96 ? -8.682 2.885 12.944 1.00 89.19 96 ARG A CA 1
ATOM 749 C C . ARG A 1 96 ? -9.895 3.801 13.112 1.00 89.19 96 ARG A C 1
ATOM 751 O O . ARG A 1 96 ? -10.410 3.914 14.215 1.00 89.19 96 ARG A O 1
ATOM 758 N N . PHE A 1 97 ? -10.401 4.411 12.039 1.00 90.12 97 PHE A N 1
ATOM 759 C CA . PHE A 1 97 ? -11.638 5.199 12.128 1.00 90.12 97 PHE A CA 1
ATOM 760 C C . PHE A 1 97 ? -12.833 4.363 12.589 1.00 90.12 97 PHE A C 1
ATOM 762 O O . PHE A 1 97 ? -13.682 4.872 13.317 1.00 90.12 97 PHE A O 1
ATOM 769 N N . VAL A 1 98 ? -12.886 3.085 12.210 1.00 87.44 98 VAL A N 1
ATOM 770 C CA . VAL A 1 98 ? -13.948 2.183 12.663 1.00 87.44 98 VAL A CA 1
ATOM 771 C C . VAL A 1 98 ? -13.749 1.777 14.120 1.00 87.44 98 VAL A C 1
ATOM 773 O O . VAL A 1 98 ? -14.700 1.794 14.896 1.00 87.44 98 VAL A O 1
ATOM 776 N N . THR A 1 99 ? -12.518 1.458 14.527 1.00 84.38 99 THR A N 1
ATOM 777 C CA . THR A 1 99 ? -12.228 1.087 15.922 1.00 84.38 99 THR A CA 1
ATOM 778 C C . THR A 1 99 ? -12.405 2.247 16.893 1.00 84.38 99 THR A C 1
ATOM 780 O O . THR A 1 99 ? -12.805 2.022 18.029 1.00 84.38 99 THR A O 1
ATOM 783 N N . ASP A 1 100 ? -12.155 3.477 16.441 1.00 86.81 100 ASP A N 1
ATOM 784 C CA . ASP A 1 100 ? -12.361 4.706 17.213 1.00 86.81 100 ASP A CA 1
ATOM 785 C C . ASP A 1 100 ? -13.849 5.126 17.261 1.00 86.81 100 ASP A C 1
ATOM 787 O O . ASP A 1 100 ? -14.172 6.176 17.813 1.00 86.81 100 ASP A O 1
ATOM 791 N N . GLY A 1 101 ? -14.760 4.359 16.645 1.00 85.00 101 GLY A N 1
ATOM 792 C CA . GLY A 1 101 ? -16.196 4.661 16.597 1.00 85.00 101 GLY A CA 1
ATOM 793 C C . GLY A 1 101 ? -16.576 5.831 15.681 1.00 85.00 101 GLY A C 1
ATOM 794 O O . GLY A 1 101 ? -17.721 6.274 15.695 1.00 85.00 101 GLY A O 1
ATOM 795 N N . LYS A 1 102 ? -15.637 6.336 14.871 1.00 88.19 102 LYS A N 1
ATOM 796 C CA . LYS A 1 102 ? -15.848 7.459 13.939 1.00 88.19 102 LYS A CA 1
ATOM 797 C C . LYS A 1 102 ? -16.472 7.024 12.611 1.00 88.19 102 LYS A C 1
ATOM 799 O O . LYS A 1 102 ? -16.997 7.865 11.893 1.00 88.19 102 LYS A O 1
ATOM 804 N N . ALA A 1 103 ? -16.398 5.737 12.279 1.00 89.12 103 ALA A N 1
ATOM 805 C CA . ALA A 1 103 ? -16.983 5.134 11.085 1.00 89.12 103 ALA A CA 1
ATOM 806 C C . ALA A 1 103 ? -17.694 3.822 11.431 1.00 89.12 103 ALA A C 1
ATOM 808 O O . ALA A 1 103 ? -17.261 3.094 12.320 1.00 89.12 103 ALA A O 1
ATOM 809 N N . LYS A 1 104 ? -18.749 3.475 10.690 1.00 86.38 104 LYS A N 1
ATOM 810 C CA . LYS A 1 104 ? -19.503 2.226 10.885 1.00 86.38 104 LYS A CA 1
ATOM 811 C C . LYS A 1 104 ? -18.839 1.029 10.207 1.00 86.38 104 LYS A C 1
ATOM 813 O O . LYS A 1 104 ? -19.039 -0.109 10.621 1.00 86.38 104 LYS A O 1
ATOM 818 N N . ASN A 1 105 ? -18.098 1.253 9.122 1.00 86.81 105 ASN A N 1
ATOM 819 C CA . ASN A 1 105 ? -17.478 0.196 8.321 1.00 86.81 105 ASN A CA 1
ATOM 820 C C . ASN A 1 105 ? -16.206 0.685 7.607 1.00 86.81 105 ASN A C 1
ATOM 822 O O . ASN A 1 105 ? -15.912 1.880 7.598 1.00 86.81 105 ASN A O 1
ATOM 826 N N . PHE A 1 106 ? -15.447 -0.241 7.005 1.00 88.69 106 PHE A N 1
ATOM 827 C CA . PHE A 1 106 ? -14.152 0.064 6.381 1.00 88.69 106 PHE A CA 1
ATOM 828 C C . PHE A 1 106 ? -14.274 1.134 5.291 1.00 88.69 106 PHE A C 1
ATOM 830 O O . PHE A 1 106 ? -13.471 2.061 5.256 1.00 88.69 106 PHE A O 1
ATOM 837 N N . ARG A 1 107 ? -15.304 1.038 4.441 1.00 90.12 107 ARG A N 1
ATOM 838 C CA . ARG A 1 107 ? -15.565 1.995 3.355 1.00 90.12 107 ARG A CA 1
ATOM 839 C C . ARG A 1 107 ? -15.767 3.413 3.885 1.00 90.12 107 ARG A C 1
ATOM 841 O O . ARG A 1 107 ? -15.217 4.363 3.337 1.00 90.12 107 ARG A O 1
ATOM 848 N N . GLU A 1 108 ? -16.544 3.562 4.953 1.00 89.81 108 GLU A N 1
ATOM 849 C CA . GLU A 1 108 ? -16.758 4.857 5.601 1.00 89.81 108 GLU A CA 1
ATOM 850 C C . GLU A 1 108 ? -15.470 5.373 6.255 1.00 89.81 108 GLU A C 1
ATOM 852 O O . GLU A 1 108 ? -15.122 6.538 6.079 1.00 89.81 108 GLU A O 1
ATOM 857 N N . GLY A 1 109 ? -14.700 4.498 6.911 1.00 90.81 109 GLY A N 1
ATOM 858 C CA . GLY A 1 109 ? -13.387 4.844 7.461 1.00 90.81 109 GLY A CA 1
ATOM 859 C C . GLY A 1 109 ? -12.395 5.304 6.388 1.00 90.81 109 GLY A C 1
ATOM 860 O O . GLY A 1 109 ? -11.669 6.278 6.588 1.00 90.81 109 GLY A O 1
ATOM 861 N N . TYR A 1 110 ? -12.401 4.654 5.224 1.00 90.75 110 TYR A N 1
ATOM 862 C CA . TYR A 1 110 ? -11.620 5.056 4.057 1.00 90.75 110 TYR A CA 1
ATOM 863 C C . TYR A 1 110 ? -12.084 6.413 3.502 1.00 90.75 110 TYR A C 1
ATOM 865 O O . TYR A 1 110 ? -11.259 7.290 3.253 1.00 90.75 110 TYR A O 1
ATOM 873 N N . SER A 1 111 ? -13.396 6.638 3.381 1.00 89.44 111 SER A N 1
ATOM 874 C CA . SER A 1 111 ? -13.929 7.928 2.925 1.00 89.44 111 SER A CA 1
ATOM 875 C C . SER A 1 111 ? -13.571 9.076 3.875 1.00 89.44 111 SER A C 1
ATOM 877 O O . SER A 1 111 ? -13.226 10.163 3.410 1.00 89.44 111 SER A O 1
ATOM 879 N N . LEU A 1 112 ? -13.610 8.847 5.192 1.00 91.25 112 LEU A N 1
ATOM 880 C CA . LEU A 1 112 ? -13.167 9.828 6.186 1.00 91.25 112 LEU A CA 1
ATOM 881 C C . LEU A 1 112 ? -11.675 10.123 6.058 1.00 91.25 112 LEU A C 1
ATOM 883 O O . LEU A 1 112 ? -11.289 11.291 6.061 1.00 91.25 112 LEU A O 1
ATOM 887 N N . TRP A 1 113 ? -10.848 9.086 5.896 1.00 91.25 113 TRP A N 1
ATOM 888 C CA . TRP A 1 113 ? -9.422 9.263 5.629 1.00 91.25 113 TRP A CA 1
ATOM 889 C C . TRP A 1 113 ? -9.192 10.136 4.391 1.00 91.25 113 TRP A C 1
ATOM 891 O O . TRP A 1 113 ? -8.409 11.085 4.446 1.00 91.25 113 TRP A O 1
ATOM 901 N N . GLN A 1 114 ? -9.903 9.860 3.298 1.00 87.75 114 GLN A N 1
ATOM 902 C CA . GLN A 1 114 ? -9.750 10.595 2.048 1.00 87.75 114 GLN A CA 1
ATOM 903 C C . GLN A 1 114 ? -10.132 12.073 2.206 1.00 87.75 114 GLN A C 1
ATOM 905 O O . GLN A 1 114 ? -9.387 12.939 1.759 1.00 87.75 114 GLN A O 1
ATOM 910 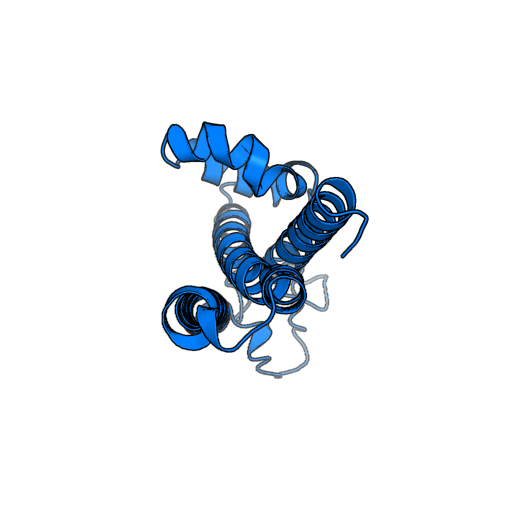N N . ARG A 1 115 ? -11.235 12.374 2.908 1.00 86.81 115 ARG A N 1
ATOM 911 C CA . ARG A 1 115 ? -11.687 13.753 3.189 1.00 86.81 115 ARG A CA 1
ATOM 912 C C . ARG A 1 115 ? -10.741 14.539 4.097 1.00 86.81 115 ARG A C 1
ATOM 914 O O . ARG A 1 115 ? -10.698 15.758 4.006 1.00 86.81 115 ARG A O 1
ATOM 921 N N . GLN A 1 116 ? -10.024 13.858 4.990 1.00 88.12 116 GLN A N 1
ATOM 922 C CA . GLN A 1 116 ? -9.049 14.481 5.892 1.00 88.12 116 GLN A CA 1
ATOM 923 C C . GLN A 1 116 ? -7.656 14.626 5.270 1.00 88.12 116 GLN A C 1
ATOM 925 O O . GLN A 1 116 ? -6.779 15.244 5.871 1.00 88.12 116 GLN A O 1
ATOM 930 N N . THR A 1 117 ? -7.425 14.030 4.100 1.00 85.50 117 THR A N 1
ATOM 931 C CA . THR A 1 117 ? -6.141 14.129 3.401 1.00 85.50 117 THR A CA 1
ATOM 932 C C . THR A 1 117 ? -6.159 15.318 2.434 1.00 85.50 117 THR A C 1
ATOM 934 O O . THR A 1 117 ? -7.203 15.915 2.180 1.00 85.50 117 THR A O 1
ATOM 937 N N . SER A 1 118 ? -4.990 15.716 1.931 1.00 82.06 118 SER A N 1
ATOM 938 C CA . SER A 1 118 ? -4.855 16.864 1.036 1.00 82.06 118 SER A CA 1
ATOM 939 C C . SER A 1 118 ? -5.744 16.747 -0.217 1.00 82.06 118 SER A C 1
ATOM 941 O O . SER A 1 118 ? -5.995 15.634 -0.692 1.00 82.06 118 SER A O 1
ATOM 943 N N . PRO A 1 119 ? -6.165 17.880 -0.816 1.00 82.12 119 PRO A N 1
ATOM 944 C CA . PRO A 1 119 ? -6.991 17.882 -2.027 1.00 82.12 119 PRO A CA 1
ATOM 945 C C . PRO A 1 119 ? -6.371 17.087 -3.183 1.00 82.12 119 PRO A C 1
ATOM 947 O O . PRO A 1 119 ? -7.079 16.405 -3.918 1.00 82.12 119 PRO A O 1
ATOM 950 N N . LEU A 1 120 ? -5.038 17.105 -3.303 1.00 77.88 120 LEU A N 1
ATOM 951 C CA . LEU A 1 120 ? -4.310 16.310 -4.294 1.00 77.88 120 LEU A CA 1
ATOM 952 C C . LEU A 1 120 ? -4.517 14.809 -4.079 1.00 77.88 120 LEU A C 1
ATOM 954 O O . LEU A 1 120 ? -4.856 14.093 -5.015 1.00 77.88 120 LEU A O 1
ATOM 958 N N . VAL A 1 121 ? -4.373 14.324 -2.844 1.00 78.81 121 VAL A N 1
ATOM 959 C CA . VAL A 1 121 ? -4.619 12.909 -2.530 1.00 78.81 121 VAL A CA 1
ATOM 960 C C . VAL A 1 121 ? -6.098 12.566 -2.662 1.00 78.81 121 VAL A C 1
ATOM 962 O O . VAL A 1 121 ? -6.424 11.427 -2.963 1.00 78.81 121 VAL A O 1
ATOM 965 N N . LEU A 1 122 ? -7.010 13.520 -2.489 1.00 78.69 122 LEU A N 1
ATOM 966 C CA . LEU A 1 122 ? -8.427 13.283 -2.740 1.00 78.69 122 LEU A CA 1
ATOM 967 C C . LEU A 1 122 ? -8.696 13.023 -4.231 1.00 78.69 122 LEU A C 1
ATOM 969 O O . LEU A 1 122 ? -9.335 12.020 -4.551 1.00 78.69 122 LEU A O 1
ATOM 973 N N . VAL A 1 123 ? -8.158 13.868 -5.120 1.00 78.25 123 VAL A N 1
ATOM 974 C CA . VAL A 1 123 ? -8.293 13.735 -6.582 1.00 78.25 123 VAL A CA 1
ATOM 975 C C . VAL A 1 123 ? -7.580 12.484 -7.088 1.00 78.25 123 VAL A C 1
ATOM 977 O O . VAL A 1 123 ? -8.204 11.620 -7.699 1.00 78.25 123 VAL A O 1
ATOM 980 N N . PHE A 1 124 ? -6.290 12.334 -6.783 1.00 78.25 124 PHE A N 1
ATOM 981 C CA . PHE A 1 124 ? -5.525 11.170 -7.227 1.00 78.25 124 PHE A CA 1
ATOM 982 C C . PHE A 1 124 ? -5.956 9.893 -6.516 1.00 78.25 124 PHE A C 1
ATOM 984 O O . PHE A 1 124 ? -5.947 8.832 -7.122 1.00 78.25 124 PHE A O 1
ATOM 991 N N . GLY A 1 125 ? -6.378 9.967 -5.257 1.00 74.88 125 GLY A N 1
ATOM 992 C CA . GLY A 1 125 ? -6.783 8.805 -4.473 1.00 74.88 125 GLY A CA 1
ATOM 993 C C . GLY A 1 125 ? -8.111 8.196 -4.909 1.00 74.88 125 GLY A C 1
ATOM 994 O O . GLY A 1 125 ? -8.308 7.001 -4.708 1.00 74.88 125 GLY A O 1
ATOM 995 N N . LEU A 1 126 ? -8.992 8.959 -5.569 1.00 77.19 126 LEU A N 1
ATOM 996 C CA . LEU A 1 126 ? -10.170 8.396 -6.243 1.00 77.19 126 LEU A CA 1
ATOM 997 C C . LEU A 1 126 ? -9.766 7.364 -7.301 1.00 77.19 126 LEU A C 1
ATOM 999 O O . LEU A 1 126 ? -10.395 6.312 -7.382 1.00 77.19 126 LEU A O 1
ATOM 1003 N N . PHE A 1 127 ? -8.708 7.654 -8.060 1.00 81.31 127 PHE A N 1
ATOM 1004 C CA . PHE A 1 127 ? -8.166 6.766 -9.084 1.00 81.31 127 PHE A CA 1
ATOM 1005 C C . PHE A 1 127 ? -7.221 5.717 -8.480 1.00 81.31 127 PHE A C 1
ATOM 1007 O O . PHE A 1 127 ? -7.420 4.517 -8.651 1.00 81.31 127 PHE A O 1
ATOM 1014 N N . LEU A 1 128 ? -6.228 6.159 -7.700 1.00 82.69 128 LEU A N 1
ATOM 1015 C CA . LEU A 1 128 ? -5.148 5.316 -7.191 1.00 82.69 128 LEU A CA 1
ATOM 1016 C C . LEU A 1 128 ? -5.633 4.256 -6.189 1.00 82.69 128 LEU A C 1
ATOM 1018 O O . LEU A 1 128 ? -5.071 3.166 -6.100 1.00 82.69 128 LEU A O 1
ATOM 1022 N N . PHE A 1 129 ? -6.679 4.566 -5.423 1.00 84.25 129 PHE A N 1
ATOM 1023 C CA . PHE A 1 129 ? -7.227 3.707 -4.367 1.00 84.25 129 PHE A CA 1
AT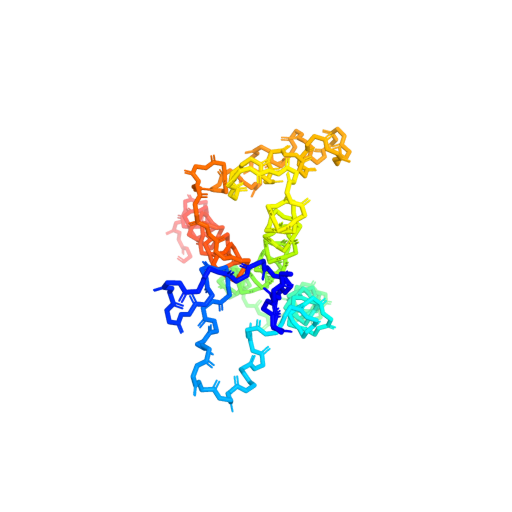OM 1024 C C . PHE A 1 129 ? -8.668 3.277 -4.652 1.00 84.25 129 PHE A C 1
ATOM 1026 O O . PHE A 1 129 ? -9.392 2.852 -3.748 1.00 84.25 129 PHE A O 1
ATOM 1033 N N . PHE A 1 130 ? -9.070 3.342 -5.924 1.00 82.81 130 PHE A N 1
ATOM 1034 C CA . PHE A 1 130 ? -10.395 2.967 -6.405 1.00 82.81 130 PHE A CA 1
ATOM 1035 C C . PHE A 1 130 ? -10.922 1.630 -5.846 1.00 82.81 130 PHE A C 1
ATOM 1037 O O . PHE A 1 130 ? -12.066 1.617 -5.384 1.00 82.81 130 PHE A O 1
ATOM 1044 N N . PRO A 1 131 ? -10.139 0.529 -5.771 1.00 84.38 131 PRO A N 1
ATOM 1045 C CA . PRO A 1 131 ? -10.645 -0.751 -5.266 1.00 84.38 131 PRO A CA 1
ATOM 1046 C C . PRO A 1 131 ? -11.184 -0.683 -3.833 1.00 84.38 131 PRO A C 1
ATOM 1048 O O . PRO A 1 131 ? -12.136 -1.383 -3.488 1.00 84.38 131 PRO A O 1
ATOM 1051 N N . LEU A 1 132 ? -10.622 0.188 -2.988 1.00 86.06 132 LEU A N 1
ATOM 1052 C CA . LEU A 1 132 ? -11.030 0.309 -1.587 1.00 86.06 132 LEU A CA 1
ATOM 1053 C C . LEU A 1 132 ? -12.406 0.966 -1.426 1.00 86.06 132 LEU A C 1
ATOM 1055 O O . LEU A 1 132 ? -13.082 0.725 -0.426 1.00 86.06 132 LEU A O 1
ATOM 1059 N N . ASN A 1 133 ? -12.865 1.733 -2.421 1.00 84.19 133 ASN A N 1
ATOM 1060 C CA . ASN A 1 133 ? -14.161 2.414 -2.379 1.00 84.19 133 ASN A CA 1
ATOM 1061 C C . ASN A 1 133 ? -15.361 1.464 -2.397 1.00 84.19 133 ASN A C 1
ATOM 1063 O O . ASN A 1 133 ? -16.455 1.863 -1.990 1.00 84.19 133 ASN A O 1
ATOM 1067 N N . PHE A 1 134 ? -15.185 0.225 -2.854 1.00 84.38 134 PHE A N 1
ATOM 1068 C CA . PHE A 1 134 ? -16.282 -0.733 -3.020 1.00 84.38 134 PHE A CA 1
ATOM 1069 C C . PHE A 1 134 ? -16.406 -1.711 -1.852 1.00 84.38 134 PHE A C 1
ATOM 1071 O O . PHE A 1 134 ? -17.436 -2.367 -1.693 1.00 84.38 134 PHE A O 1
ATOM 1078 N N . ILE A 1 135 ? -15.391 -1.788 -0.990 1.00 85.62 135 ILE A N 1
ATOM 1079 C CA . ILE A 1 135 ? -15.279 -2.862 -0.009 1.00 85.62 135 ILE A CA 1
ATOM 1080 C C . ILE A 1 135 ? -15.746 -2.384 1.367 1.00 85.62 135 ILE A C 1
ATOM 1082 O O . ILE A 1 135 ? -15.115 -1.557 2.019 1.00 85.62 135 ILE A O 1
ATOM 1086 N N . ARG A 1 136 ? -16.864 -2.940 1.850 1.00 83.69 136 ARG A N 1
ATOM 1087 C CA . ARG A 1 136 ? -17.441 -2.576 3.160 1.00 83.69 136 ARG A CA 1
ATOM 1088 C C . ARG A 1 136 ? -16.679 -3.171 4.344 1.00 83.69 136 ARG A C 1
ATOM 1090 O O . ARG A 1 136 ? -16.639 -2.560 5.410 1.00 83.69 136 ARG A O 1
ATOM 1097 N N . ARG A 1 137 ? -16.097 -4.359 4.175 1.00 82.50 137 ARG A N 1
ATOM 1098 C CA . ARG A 1 137 ? -15.401 -5.093 5.236 1.00 82.50 137 ARG A CA 1
ATOM 1099 C C . ARG A 1 137 ? -14.072 -5.604 4.702 1.00 82.50 137 ARG A C 1
ATOM 1101 O O . ARG A 1 137 ? -14.051 -6.497 3.864 1.00 82.50 137 ARG A O 1
ATOM 1108 N N . LEU A 1 138 ? -12.983 -5.027 5.191 1.00 83.56 138 LEU A N 1
ATOM 1109 C CA . LEU A 1 138 ? -11.628 -5.402 4.812 1.00 83.56 138 LEU A CA 1
ATOM 1110 C C . LEU A 1 138 ? -10.719 -5.250 6.030 1.00 83.56 138 LEU A C 1
ATOM 1112 O O . LEU A 1 138 ? -10.863 -4.294 6.795 1.00 83.56 138 LEU A O 1
ATOM 1116 N N . SER A 1 139 ? -9.794 -6.190 6.225 1.00 85.19 139 SER A N 1
ATOM 1117 C CA . SER A 1 139 ? -8.690 -5.968 7.161 1.00 85.19 139 SER A CA 1
ATOM 1118 C C . SER A 1 139 ? -7.639 -5.076 6.503 1.00 85.19 139 SER A C 1
ATOM 1120 O O . SER A 1 139 ? -7.544 -5.020 5.278 1.00 85.19 139 SER A O 1
ATOM 1122 N N . ALA A 1 140 ? -6.800 -4.419 7.302 1.00 87.75 140 ALA A N 1
ATOM 1123 C CA . ALA A 1 140 ? -5.712 -3.600 6.768 1.00 87.75 140 ALA A CA 1
ATOM 1124 C C . ALA A 1 140 ? -4.733 -4.404 5.887 1.00 87.75 140 ALA A C 1
ATOM 1126 O O . ALA A 1 140 ? -4.266 -3.907 4.868 1.00 87.75 140 ALA A O 1
ATOM 1127 N N . LEU A 1 141 ? -4.463 -5.663 6.247 1.00 88.94 141 LEU A N 1
ATOM 1128 C CA . LEU A 1 141 ? -3.572 -6.537 5.478 1.00 88.94 141 LEU A CA 1
ATOM 1129 C C . LEU A 1 141 ? -4.224 -6.994 4.165 1.00 88.94 141 LEU A C 1
ATOM 1131 O O . LEU A 1 141 ? -3.565 -7.026 3.131 1.00 88.94 141 LEU A O 1
ATOM 1135 N N . TRP A 1 142 ? -5.529 -7.279 4.177 1.00 90.31 142 TRP A N 1
ATOM 1136 C CA . TRP A 1 142 ? -6.262 -7.551 2.941 1.00 90.31 142 TRP A CA 1
ATOM 1137 C C . TRP A 1 142 ? -6.364 -6.308 2.054 1.00 90.31 142 TRP A C 1
ATOM 1139 O O . TRP A 1 142 ? -6.284 -6.444 0.841 1.00 90.31 142 TRP A O 1
ATOM 1149 N N . ALA A 1 143 ? -6.462 -5.104 2.628 1.00 91.69 143 ALA A N 1
ATOM 1150 C CA . ALA A 1 143 ? -6.380 -3.859 1.865 1.00 91.69 143 ALA A CA 1
ATOM 1151 C C . ALA A 1 143 ? -5.041 -3.739 1.127 1.00 91.69 143 ALA A C 1
ATOM 1153 O O . ALA A 1 143 ? -5.042 -3.453 -0.068 1.00 91.69 143 ALA A O 1
ATOM 1154 N N . ALA A 1 144 ? -3.926 -4.031 1.811 1.00 93.25 144 ALA A N 1
ATOM 1155 C CA . ALA A 1 144 ? -2.592 -4.091 1.211 1.00 93.25 144 ALA A CA 1
ATOM 1156 C C . ALA A 1 144 ? -2.536 -5.076 0.034 1.00 93.25 144 ALA A C 1
ATOM 1158 O O . ALA A 1 144 ? -2.105 -4.715 -1.058 1.00 93.25 144 ALA A O 1
ATOM 1159 N N . PHE A 1 145 ? -3.016 -6.304 0.248 1.00 93.12 145 PHE A N 1
ATOM 1160 C CA . PHE A 1 145 ? -2.973 -7.362 -0.760 1.00 93.12 145 PHE A CA 1
ATOM 1161 C C . PHE A 1 145 ? -3.861 -7.063 -1.974 1.00 93.12 145 PHE A C 1
ATOM 1163 O O . PHE A 1 145 ? -3.397 -7.149 -3.105 1.00 93.12 145 PHE A O 1
ATOM 1170 N N . VAL A 1 146 ? -5.119 -6.663 -1.749 1.00 92.25 146 VAL A N 1
ATOM 1171 C CA . VAL A 1 146 ? -6.068 -6.318 -2.822 1.00 92.25 146 VAL A CA 1
ATOM 1172 C C . VAL A 1 146 ? -5.546 -5.148 -3.648 1.00 92.25 146 VAL A C 1
ATOM 1174 O O . VAL A 1 146 ? -5.617 -5.187 -4.872 1.00 92.25 146 VAL A O 1
ATOM 1177 N N . GLY A 1 147 ? -4.990 -4.129 -2.991 1.00 92.38 147 GLY A N 1
ATOM 1178 C CA . GLY A 1 147 ? -4.385 -2.992 -3.670 1.00 92.38 147 GLY A CA 1
ATOM 1179 C C . GLY A 1 147 ? -3.194 -3.367 -4.531 1.00 92.38 147 GLY A C 1
ATOM 1180 O O . GLY A 1 147 ? -3.155 -3.017 -5.708 1.00 92.38 147 GLY A O 1
ATOM 1181 N N . ALA A 1 148 ? -2.244 -4.106 -3.956 1.00 94.25 148 ALA A N 1
ATOM 1182 C CA . ALA A 1 148 ? -1.060 -4.556 -4.674 1.00 94.25 148 ALA A CA 1
ATOM 1183 C C . ALA A 1 148 ? -1.441 -5.417 -5.883 1.00 94.25 148 ALA A C 1
ATOM 1185 O O . ALA A 1 148 ? -0.962 -5.165 -6.981 1.00 94.25 148 ALA A O 1
ATOM 1186 N N . LEU A 1 149 ? -2.356 -6.375 -5.701 1.00 93.81 149 LEU A N 1
ATOM 1187 C CA . LEU A 1 149 ? -2.812 -7.266 -6.764 1.00 93.81 149 LEU A CA 1
ATOM 1188 C C . LEU A 1 149 ? -3.548 -6.513 -7.879 1.00 93.81 149 LEU A C 1
ATOM 1190 O O . LEU A 1 149 ? -3.294 -6.763 -9.053 1.00 93.81 149 LEU A O 1
ATOM 1194 N N . PHE A 1 150 ? -4.429 -5.571 -7.530 1.00 93.50 150 PHE A N 1
ATOM 1195 C CA . PHE A 1 150 ? -5.135 -4.746 -8.512 1.00 93.50 150 PHE A CA 1
ATOM 1196 C C . PHE A 1 150 ? -4.156 -3.971 -9.400 1.00 93.50 150 PHE A C 1
ATOM 1198 O O . PHE A 1 150 ? -4.246 -4.028 -10.626 1.00 93.50 150 PHE A O 1
ATOM 1205 N N . TRP A 1 151 ? -3.187 -3.294 -8.782 1.00 93.44 151 TRP A N 1
ATOM 1206 C CA . TRP A 1 151 ? -2.166 -2.530 -9.497 1.00 93.44 151 TRP A CA 1
ATOM 1207 C C . TRP A 1 151 ? -1.194 -3.411 -10.278 1.00 93.44 151 TRP A C 1
ATOM 1209 O O . TRP A 1 151 ? -0.784 -3.025 -11.368 1.00 93.44 151 TRP A O 1
ATOM 1219 N N . MET A 1 152 ? -0.875 -4.603 -9.770 1.00 92.94 152 MET A N 1
ATOM 1220 C CA . MET A 1 152 ? -0.072 -5.599 -10.478 1.00 92.94 152 MET A CA 1
ATOM 1221 C C . MET A 1 152 ? -0.729 -6.003 -11.797 1.00 92.94 152 MET A C 1
ATOM 1223 O O . MET A 1 152 ? -0.089 -5.968 -12.843 1.00 92.94 152 MET A O 1
ATOM 1227 N N . ILE A 1 153 ? -2.014 -6.366 -11.745 1.00 92.81 153 ILE A N 1
ATOM 1228 C CA . ILE A 1 153 ? -2.781 -6.788 -12.920 1.00 92.81 153 ILE A CA 1
ATOM 1229 C C . ILE A 1 153 ? -2.885 -5.632 -13.912 1.00 92.81 153 ILE A C 1
ATOM 1231 O O . ILE A 1 153 ? -2.622 -5.823 -15.096 1.00 92.81 153 ILE A O 1
ATOM 1235 N N . LEU A 1 154 ? -3.215 -4.427 -13.439 1.00 92.50 154 LEU A N 1
ATOM 1236 C CA . LEU A 1 154 ? -3.332 -3.257 -14.306 1.00 92.50 154 LEU A CA 1
ATOM 1237 C C . LEU A 1 154 ? -2.003 -2.923 -14.998 1.00 92.50 154 LEU A C 1
ATOM 1239 O O . LEU A 1 154 ? -1.994 -2.633 -16.191 1.00 92.50 154 LEU A O 1
ATOM 1243 N N . LEU A 1 155 ? -0.885 -3.003 -14.271 1.00 92.06 155 LEU A N 1
ATOM 1244 C CA . LEU A 1 155 ? 0.440 -2.767 -14.833 1.00 92.06 155 LEU A CA 1
ATOM 1245 C C . LEU A 1 155 ? 0.837 -3.859 -15.834 1.00 92.06 155 LEU A C 1
ATOM 1247 O O . LEU A 1 155 ? 1.387 -3.537 -16.880 1.00 92.06 155 LEU A O 1
ATOM 1251 N N . MET A 1 156 ? 0.527 -5.130 -15.562 1.00 91.00 156 MET A N 1
ATOM 1252 C CA . MET A 1 156 ? 0.763 -6.214 -16.522 1.00 91.00 156 MET A CA 1
ATOM 1253 C C . MET A 1 156 ? -0.040 -6.017 -17.811 1.00 91.00 156 MET A C 1
ATOM 1255 O O . MET A 1 156 ? 0.516 -6.140 -18.897 1.00 91.00 156 MET A O 1
ATOM 1259 N N . LEU A 1 157 ? -1.324 -5.65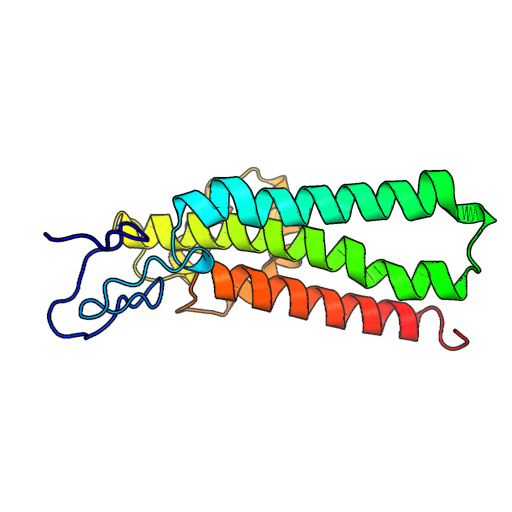9 -17.703 1.00 91.94 157 LEU A N 1
ATOM 1260 C CA . LEU A 1 157 ? -2.160 -5.349 -18.867 1.00 91.94 157 LEU A CA 1
ATOM 1261 C C . LEU A 1 157 ? -1.609 -4.159 -19.657 1.00 91.94 157 LEU A C 1
ATOM 1263 O O . LEU A 1 157 ? -1.589 -4.191 -20.883 1.00 91.94 157 LEU A O 1
ATOM 1267 N N . PHE A 1 158 ? -1.137 -3.125 -18.960 1.00 91.38 158 PHE A N 1
ATOM 1268 C CA . PHE A 1 158 ? -0.512 -1.961 -19.578 1.00 91.38 158 PHE A CA 1
ATOM 1269 C C . PHE A 1 158 ? 0.772 -2.327 -20.330 1.00 91.38 158 PHE A C 1
ATOM 1271 O O . PHE A 1 158 ? 0.927 -1.945 -21.487 1.00 91.38 158 PHE A O 1
ATOM 1278 N N . ILE A 1 159 ? 1.662 -3.103 -19.702 1.00 90.25 159 ILE A N 1
ATOM 1279 C CA . ILE A 1 159 ? 2.908 -3.574 -20.317 1.00 90.25 159 ILE A CA 1
ATOM 1280 C C . ILE A 1 159 ? 2.597 -4.389 -21.571 1.00 90.25 159 ILE A C 1
ATOM 1282 O O . ILE A 1 159 ? 3.122 -4.084 -22.634 1.00 90.25 159 ILE A O 1
ATOM 1286 N N . HIS A 1 160 ? 1.701 -5.370 -21.470 1.00 88.56 160 HIS A N 1
ATOM 1287 C CA . HIS A 1 160 ? 1.366 -6.241 -22.594 1.00 88.56 160 HIS A CA 1
ATOM 1288 C C . HIS A 1 160 ? 0.626 -5.496 -23.719 1.00 88.56 160 HIS A C 1
ATOM 1290 O O . HIS A 1 160 ? 0.754 -5.844 -24.888 1.00 88.56 160 HIS A O 1
ATOM 1296 N N . GLY A 1 161 ? -0.133 -4.449 -23.380 1.00 90.19 161 GLY A N 1
ATOM 1297 C CA . GLY A 1 161 ? -0.831 -3.609 -24.352 1.00 90.19 161 GLY A CA 1
ATOM 1298 C C . GLY A 1 161 ? 0.083 -2.640 -25.107 1.00 90.19 161 GLY A C 1
ATOM 1299 O O . GLY A 1 161 ? -0.111 -2.437 -26.302 1.00 90.19 161 GLY A O 1
ATOM 1300 N N . ILE A 1 162 ? 1.068 -2.036 -24.432 1.00 89.62 162 ILE A N 1
ATOM 1301 C CA . ILE A 1 162 ? 2.015 -1.095 -25.061 1.00 89.62 162 ILE A CA 1
ATOM 1302 C C . ILE A 1 162 ? 3.160 -1.825 -25.757 1.00 89.62 162 ILE A C 1
ATOM 1304 O O . ILE A 1 162 ? 3.613 -1.393 -26.815 1.00 89.62 162 ILE A O 1
ATOM 1308 N N . PHE A 1 163 ? 3.606 -2.936 -25.181 1.00 85.19 163 PHE A N 1
ATOM 1309 C CA . PHE A 1 163 ? 4.718 -3.728 -25.676 1.00 85.19 163 PHE A CA 1
ATOM 1310 C C . PHE A 1 163 ? 4.254 -5.149 -26.032 1.00 85.19 163 PHE A C 1
ATOM 1312 O O . PHE A 1 163 ? 4.649 -6.111 -25.376 1.00 85.19 163 PHE A O 1
ATOM 1319 N N . PRO A 1 164 ? 3.420 -5.315 -27.075 1.00 75.19 164 PRO A N 1
ATOM 1320 C CA . PRO A 1 164 ? 2.875 -6.622 -27.451 1.00 75.19 164 PRO A CA 1
ATOM 1321 C C . PRO A 1 164 ? 3.940 -7.606 -27.962 1.00 75.19 164 PRO A C 1
ATOM 1323 O O . PRO A 1 164 ? 3.661 -8.792 -28.101 1.00 75.19 164 PRO A O 1
ATOM 1326 N N . SER A 1 165 ? 5.139 -7.113 -28.285 1.00 73.31 165 SER A N 1
ATOM 1327 C CA . SER A 1 165 ? 6.274 -7.894 -28.785 1.00 73.31 165 SER A CA 1
ATOM 1328 C C . SER A 1 165 ? 7.322 -8.236 -27.717 1.00 73.31 165 SER A C 1
ATOM 1330 O O . SER A 1 165 ? 8.360 -8.791 -28.078 1.00 73.31 165 SER A O 1
ATOM 1332 N N . LEU A 1 166 ? 7.099 -7.852 -26.452 1.00 62.50 166 LEU A N 1
ATOM 1333 C CA . LEU A 1 166 ? 7.934 -8.241 -25.307 1.00 62.50 166 LEU A CA 1
ATOM 1334 C C . LEU A 1 166 ? 7.479 -9.567 -24.688 1.00 62.50 166 LEU A C 1
ATOM 1336 O O . LEU A 1 166 ? 6.260 -9.849 -24.700 1.00 62.50 166 LEU A O 1
#

Foldseek 3Di:
DDADPQQRADDDPVDQADLAQRHGPPDPDPPCSSHPCSLLVPVLVVLLVVLVVVVCCCVPPCVVVDDPVRSLVCNLRSVLSNQLSVQLVLLSQLVVCCRVVNAVFSLRSSVVVLVPDDPVCVVVVCVLQVVSNVDRGDHSNRSSVVSSVVVSVVSVCVSCVVCVPD

pLDDT: mean 86.33, std 9.2, range [53.53, 97.75]

Secondary structure (DSSP, 8-state):
-PBPTTT-PBPPTTSSB-TTT--BSS-----GGG-HHHIIIIIHHHHHHHHHHHHHIIIIISGGGS-HHHHHHHHHHHHHHHHHHHHHHHHHHHHHHHHTTS-SSHHHHHHHHHHHS-HHHHHHHHHHTGGGGG-SS--HHHHHHHHHHHHHHHHHHHHHHH-TT-

Sequence (166 aa):
MTNCVNCGAPIDPTVKSCTWCGTSYTASSMNFFKNQKTRKGAIYPFFIGAGVFFMFYLYGFAFDSFSETMLVNLSPLWFCSIMFGIYGFIGEKAVRFVTDGKAKNFREGYSLWQRQTSPLVLVFGLFLFFPLNFIRRLSALWAAFVGALFWMILLMLFIHGIFPSL

Radius of gyration: 18.28 Å; chains: 1; bounding box: 43×37×56 Å